Protein AF-A0A6N9Q7N2-F1 (afdb_monomer_lite)

Foldseek 3Di:
DWKWAFQAWDQDPVVSDIDHHGDIDDDPDPVVQVVCVVVVGTPPPPDPPPPPPLVQFCDPDPQWTAEPVRDIDRHNVRSRVVSVVVVVVVD

Structure (mmCIF, N/CA/C/O backbone):
data_AF-A0A6N9Q7N2-F1
#
_entry.id   AF-A0A6N9Q7N2-F1
#
loop_
_atom_site.group_PDB
_atom_site.id
_atom_site.type_symbol
_atom_site.label_atom_id
_atom_site.label_alt_id
_atom_site.label_comp_id
_atom_site.label_asym_id
_atom_site.label_entity_id
_atom_site.label_seq_id
_atom_site.pdbx_PDB_ins_code
_atom_site.Cartn_x
_atom_site.Cartn_y
_atom_site.Cartn_z
_atom_site.occupancy
_atom_site.B_iso_or_equiv
_atom_site.auth_seq_id
_atom_site.auth_comp_id
_atom_site.auth_asym_id
_atom_site.auth_atom_id
_atom_site.pdbx_PDB_model_num
ATOM 1 N N . MET A 1 1 ? 13.931 -4.992 -0.212 1.00 65.56 1 MET A N 1
ATOM 2 C CA . MET A 1 1 ? 12.918 -5.358 -1.224 1.00 65.56 1 MET A CA 1
ATOM 3 C C . MET A 1 1 ? 11.630 -4.568 -1.042 1.00 65.56 1 MET A C 1
ATOM 5 O O . MET A 1 1 ? 10.850 -4.848 -0.140 1.00 65.56 1 MET A O 1
ATOM 9 N N . ILE A 1 2 ? 11.404 -3.575 -1.897 1.00 78.38 2 ILE A N 1
ATOM 10 C CA . ILE A 1 2 ? 10.164 -2.793 -1.960 1.00 78.38 2 ILE A CA 1
ATOM 11 C C . ILE A 1 2 ? 9.203 -3.516 -2.901 1.00 78.38 2 ILE A C 1
ATOM 13 O O . ILE A 1 2 ? 9.610 -3.952 -3.979 1.00 78.38 2 ILE A O 1
ATOM 17 N N . LYS A 1 3 ? 7.940 -3.658 -2.496 1.00 82.19 3 LYS A N 1
ATOM 18 C CA . LYS A 1 3 ? 6.890 -4.288 -3.304 1.00 82.19 3 LYS A CA 1
ATOM 19 C C . LYS A 1 3 ? 5.822 -3.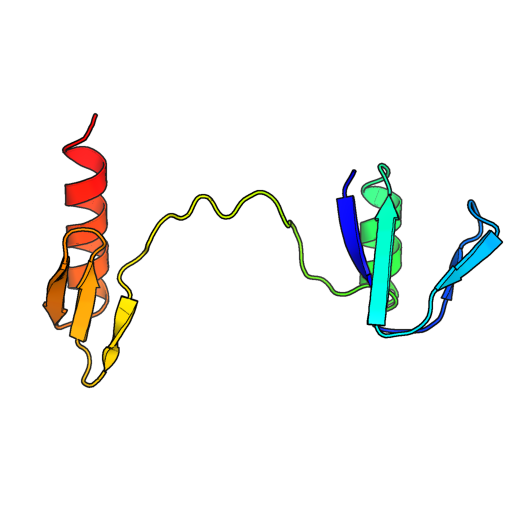257 -3.637 1.00 82.19 3 LYS A C 1
ATOM 21 O O . LYS A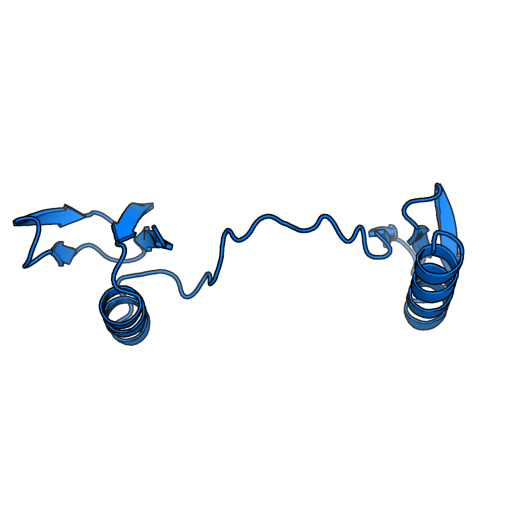 1 3 ? 5.367 -2.543 -2.747 1.00 82.19 3 LYS A O 1
ATOM 26 N N . SER A 1 4 ? 5.402 -3.209 -4.894 1.00 84.38 4 SER A N 1
ATOM 27 C CA . SER A 1 4 ? 4.341 -2.314 -5.351 1.00 84.38 4 SER A CA 1
ATOM 28 C C . SER A 1 4 ? 3.456 -3.009 -6.373 1.00 84.38 4 SER A C 1
ATOM 30 O O . SER A 1 4 ? 3.922 -3.795 -7.199 1.00 84.38 4 SER A O 1
ATOM 32 N N . LYS A 1 5 ? 2.159 -2.711 -6.321 1.00 87.88 5 LYS A N 1
ATOM 33 C CA . LYS A 1 5 ? 1.184 -3.268 -7.256 1.00 87.88 5 LYS A CA 1
ATOM 34 C C . LYS A 1 5 ? 1.271 -2.562 -8.602 1.00 87.88 5 LYS A C 1
ATOM 36 O O . LYS A 1 5 ? 1.298 -1.336 -8.664 1.00 87.88 5 LYS A O 1
ATOM 41 N N . VAL A 1 6 ? 1.270 -3.334 -9.674 1.00 90.31 6 VAL A N 1
ATOM 42 C CA . VAL A 1 6 ? 1.294 -2.838 -11.045 1.00 90.31 6 VAL A CA 1
ATOM 43 C C . VAL A 1 6 ? -0.117 -2.417 -11.437 1.00 90.31 6 VAL A C 1
ATOM 45 O O . VAL A 1 6 ? -1.054 -3.210 -11.378 1.00 90.31 6 VAL A O 1
ATOM 48 N N . ILE A 1 7 ? -0.292 -1.153 -11.812 1.00 89.06 7 ILE A N 1
ATOM 49 C CA . ILE A 1 7 ? -1.597 -0.593 -12.206 1.00 89.06 7 ILE A CA 1
ATOM 50 C C . ILE A 1 7 ? -1.737 -0.447 -13.719 1.00 89.06 7 ILE A C 1
ATOM 52 O O . ILE A 1 7 ? -2.858 -0.393 -14.228 1.00 89.06 7 ILE A O 1
ATOM 56 N N . LYS A 1 8 ? -0.611 -0.426 -14.431 1.00 87.69 8 LYS A N 1
ATOM 57 C CA . LYS A 1 8 ? -0.535 -0.354 -15.884 1.00 87.69 8 LYS A CA 1
ATOM 58 C C . LYS A 1 8 ? 0.574 -1.276 -16.359 1.00 87.69 8 LYS A C 1
ATOM 60 O O . LYS A 1 8 ? 1.625 -1.349 -15.732 1.00 87.69 8 LYS A O 1
ATOM 65 N N . ASP A 1 9 ? 0.312 -1.981 -17.444 1.00 90.56 9 ASP A N 1
ATOM 66 C CA . ASP A 1 9 ? 1.270 -2.850 -18.100 1.00 90.56 9 ASP A CA 1
ATOM 67 C C . ASP A 1 9 ? 2.543 -2.087 -18.487 1.00 90.56 9 ASP A C 1
ATOM 69 O O . ASP A 1 9 ? 2.500 -0.990 -19.048 1.00 90.56 9 ASP A O 1
ATOM 73 N N . PHE A 1 10 ? 3.692 -2.660 -18.134 1.00 89.31 10 PHE A N 1
ATOM 74 C CA . PHE A 1 10 ? 4.994 -2.118 -18.493 1.00 89.31 10 PHE A CA 1
ATOM 75 C C . PHE A 1 10 ? 6.026 -3.225 -18.652 1.00 89.31 10 PHE A C 1
ATOM 77 O O . PHE A 1 10 ? 5.965 -4.280 -18.020 1.00 89.31 10 PHE A O 1
ATOM 84 N N . ARG A 1 11 ? 7.016 -2.959 -19.501 1.00 88.12 11 ARG A N 1
ATOM 85 C CA . ARG A 1 11 ? 8.189 -3.813 -19.653 1.00 88.12 11 ARG A CA 1
ATOM 86 C C . ARG A 1 11 ? 9.317 -3.247 -18.811 1.00 88.12 11 ARG A C 1
ATOM 88 O O . ARG A 1 11 ? 9.723 -2.100 -19.011 1.00 88.12 11 ARG A O 1
ATOM 95 N N . ASP A 1 12 ? 9.832 -4.039 -17.881 1.00 83.31 12 ASP A N 1
ATOM 96 C CA . ASP A 1 12 ? 10.981 -3.608 -17.104 1.00 83.31 12 ASP A CA 1
ATOM 97 C C . ASP A 1 12 ? 12.272 -3.729 -17.928 1.00 83.31 12 ASP A C 1
ATOM 99 O O . ASP A 1 12 ? 12.553 -4.762 -18.537 1.00 83.31 12 ASP A O 1
ATOM 103 N N . LYS A 1 13 ? 13.066 -2.652 -17.956 1.00 77.31 13 LYS A N 1
ATOM 104 C CA . LYS A 1 13 ? 14.313 -2.587 -18.734 1.00 77.31 13 LYS A CA 1
ATOM 105 C C . LYS A 1 13 ? 15.453 -3.388 -18.090 1.00 77.31 13 LYS A C 1
ATOM 107 O O . LYS A 1 13 ? 16.387 -3.754 -18.793 1.00 77.31 13 LYS A O 1
ATOM 112 N N . TYR A 1 14 ? 15.389 -3.650 -16.783 1.00 77.31 14 TYR A N 1
ATOM 113 C CA . TYR A 1 14 ? 16.440 -4.345 -16.033 1.00 77.31 14 TYR A CA 1
ATOM 114 C C . TYR A 1 14 ? 16.187 -5.852 -15.944 1.00 77.31 14 TYR A C 1
ATOM 116 O O . TYR A 1 14 ? 17.126 -6.636 -15.996 1.00 77.31 14 TYR A O 1
ATOM 124 N N . SER A 1 15 ? 14.923 -6.259 -15.829 1.00 73.06 15 SER A N 1
ATOM 125 C CA . SER A 1 15 ? 14.511 -7.660 -15.719 1.00 73.06 15 SER A CA 1
ATOM 126 C C . SER A 1 15 ? 14.070 -8.260 -17.060 1.00 73.06 15 SER A C 1
ATOM 128 O O . SER A 1 15 ? 13.927 -9.471 -17.167 1.00 73.06 15 SER A O 1
ATOM 130 N N . THR A 1 16 ? 13.827 -7.448 -18.098 1.00 78.44 16 THR A N 1
ATOM 131 C CA . THR A 1 16 ? 13.211 -7.861 -19.385 1.00 78.44 16 THR A CA 1
ATOM 132 C C . THR A 1 16 ? 11.793 -8.445 -19.241 1.00 78.44 16 THR A C 1
ATOM 134 O O . THR A 1 16 ? 11.100 -8.646 -20.238 1.00 78.44 16 THR A O 1
ATOM 137 N N . SER A 1 17 ? 11.329 -8.640 -18.006 1.00 82.56 17 SER A N 1
ATOM 138 C CA . SER A 1 17 ? 10.001 -9.100 -17.630 1.00 82.56 17 SER A CA 1
ATOM 139 C C . SER A 1 17 ? 8.925 -8.085 -18.007 1.00 82.56 17 SER A C 1
ATOM 141 O O . SER A 1 17 ? 9.083 -6.870 -17.844 1.00 82.56 17 SER A O 1
ATOM 143 N N . ILE A 1 18 ? 7.810 -8.604 -18.512 1.00 88.06 18 ILE A N 1
ATOM 144 C CA . ILE A 1 18 ? 6.606 -7.831 -18.799 1.00 88.06 18 ILE A CA 1
ATOM 145 C C . ILE A 1 18 ? 5.685 -7.989 -17.598 1.00 88.06 18 ILE A C 1
ATOM 147 O O . ILE A 1 18 ? 5.247 -9.097 -17.298 1.00 88.06 18 ILE A O 1
ATOM 151 N N . TYR A 1 19 ? 5.393 -6.881 -16.932 1.00 89.69 19 TYR A N 1
ATOM 152 C CA . TYR A 1 19 ? 4.452 -6.832 -15.827 1.00 89.69 19 TYR A CA 1
ATOM 153 C C . TYR A 1 19 ? 3.112 -6.336 -16.345 1.00 89.69 19 TYR A C 1
ATOM 155 O O . TYR A 1 19 ? 3.049 -5.316 -17.034 1.00 89.69 19 TYR A O 1
ATOM 163 N N . LYS A 1 20 ? 2.036 -7.049 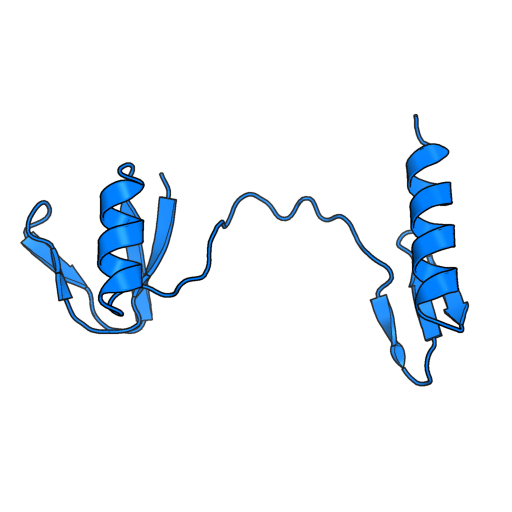-16.027 1.00 89.69 20 LYS A N 1
ATOM 164 C CA . LYS A 1 20 ? 0.673 -6.671 -16.391 1.00 89.69 20 LYS A CA 1
ATOM 165 C C . LYS A 1 20 ? 0.000 -5.963 -15.225 1.00 89.69 20 LYS A C 1
ATOM 167 O O . LYS A 1 20 ? 0.374 -6.105 -14.062 1.00 89.69 20 LYS A O 1
ATOM 172 N N . LYS A 1 21 ? -1.043 -5.196 -15.537 1.00 87.94 21 LYS A N 1
ATOM 173 C CA . LYS A 1 21 ? -1.926 -4.625 -14.518 1.00 87.94 21 LYS A CA 1
ATOM 174 C C . LYS A 1 21 ? -2.432 -5.735 -13.588 1.00 87.94 21 LYS A C 1
ATOM 176 O O . LYS A 1 21 ? -3.067 -6.680 -14.042 1.00 87.94 21 LYS A O 1
ATOM 181 N N . GLY A 1 22 ? -2.189 -5.575 -12.292 1.00 83.81 22 GLY A N 1
ATOM 182 C CA . GLY A 1 22 ? -2.522 -6.538 -11.246 1.00 83.81 22 GLY A CA 1
ATOM 183 C C . GLY A 1 22 ? -1.319 -7.299 -10.690 1.00 83.81 22 GLY A C 1
ATOM 184 O O . GLY A 1 22 ? -1.409 -7.761 -9.554 1.00 83.81 22 GLY A O 1
ATOM 185 N N . ASP A 1 23 ? -0.203 -7.371 -11.423 1.00 87.94 23 ASP A N 1
ATOM 186 C CA . ASP A 1 23 ? 1.011 -8.040 -10.951 1.00 87.94 23 ASP A CA 1
ATOM 187 C C . ASP A 1 23 ? 1.659 -7.302 -9.772 1.00 87.94 23 ASP A C 1
ATOM 189 O O . ASP A 1 23 ? 1.397 -6.124 -9.508 1.00 87.94 23 ASP A O 1
ATOM 193 N N . MET A 1 24 ? 2.532 -8.004 -9.049 1.00 84.69 24 MET A N 1
ATOM 194 C CA . MET A 1 24 ? 3.378 -7.410 -8.015 1.00 84.69 24 MET A CA 1
ATOM 195 C C . MET A 1 24 ? 4.783 -7.191 -8.561 1.00 84.69 24 MET A C 1
ATOM 197 O O . MET A 1 24 ? 5.463 -8.132 -8.964 1.00 84.69 24 MET A O 1
ATOM 201 N N . PHE A 1 25 ? 5.232 -5.941 -8.534 1.00 85.94 25 PHE A N 1
ATOM 202 C CA . PHE A 1 25 ? 6.598 -5.577 -8.867 1.00 85.94 25 PHE A CA 1
ATOM 203 C C . PHE A 1 25 ? 7.428 -5.478 -7.590 1.00 85.94 25 PHE A C 1
ATOM 205 O O . PHE A 1 25 ? 7.047 -4.785 -6.643 1.00 85.94 25 PHE A O 1
ATOM 212 N N . THR A 1 26 ? 8.565 -6.168 -7.565 1.00 83.62 26 THR A N 1
ATOM 213 C CA . THR A 1 26 ? 9.494 -6.162 -6.434 1.00 83.62 26 THR A CA 1
ATOM 214 C C . THR A 1 26 ? 10.848 -5.637 -6.877 1.00 83.62 26 THR A C 1
ATOM 216 O O . THR A 1 26 ? 11.427 -6.162 -7.825 1.00 83.62 26 THR A O 1
ATOM 219 N N . SER A 1 27 ? 11.366 -4.622 -6.191 1.00 82.75 27 SER A N 1
ATOM 220 C CA . SER A 1 27 ?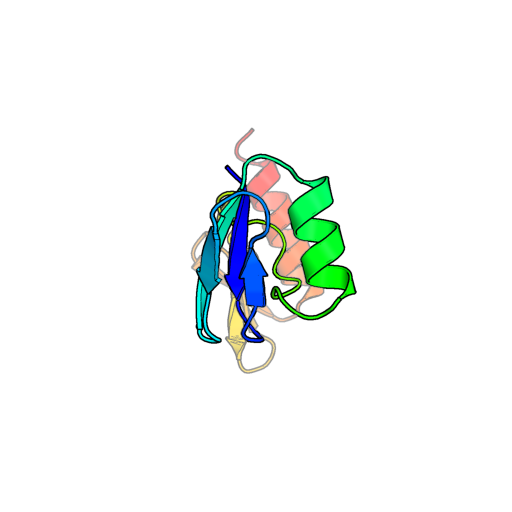 12.675 -4.044 -6.490 1.00 82.75 27 SER A CA 1
ATOM 221 C C . SER A 1 27 ? 13.347 -3.536 -5.223 1.00 82.75 27 SER A C 1
ATOM 223 O O . SER A 1 27 ? 12.692 -3.028 -4.316 1.00 82.75 27 SER A O 1
ATOM 225 N N . ASP A 1 28 ? 14.666 -3.648 -5.147 1.00 82.50 28 ASP A N 1
ATOM 226 C CA . ASP A 1 28 ? 15.455 -3.076 -4.051 1.00 82.50 28 ASP A CA 1
ATOM 227 C C . ASP A 1 28 ? 15.784 -1.596 -4.271 1.00 82.50 28 ASP A C 1
ATOM 229 O O . ASP A 1 28 ? 16.150 -0.889 -3.335 1.00 82.50 28 ASP A O 1
ATOM 233 N N . LYS A 1 29 ? 15.595 -1.094 -5.497 1.00 84.06 29 LYS A N 1
ATOM 234 C CA . LYS A 1 29 ? 15.866 0.301 -5.851 1.00 84.06 29 LYS A CA 1
ATOM 235 C C . LYS A 1 29 ? 14.623 1.155 -5.627 1.00 84.06 29 LYS A C 1
ATOM 237 O O . LYS A 1 29 ? 13.682 1.098 -6.420 1.00 84.06 29 LYS A O 1
ATOM 242 N N . LYS A 1 30 ? 14.640 1.981 -4.578 1.00 81.19 30 LYS A N 1
ATOM 243 C CA . LYS A 1 30 ? 13.550 2.921 -4.264 1.00 81.19 30 LYS A CA 1
ATOM 244 C C . LYS A 1 30 ? 13.294 3.908 -5.403 1.00 81.19 30 LYS A C 1
ATOM 246 O O . LYS A 1 30 ? 12.150 4.074 -5.805 1.00 81.19 30 LYS A O 1
ATOM 251 N N . GLU A 1 31 ? 14.360 4.457 -5.983 1.00 85.81 31 GLU A N 1
ATOM 252 C CA . GLU A 1 31 ? 14.287 5.392 -7.113 1.00 85.81 31 GLU A CA 1
ATOM 253 C C . GLU A 1 31 ? 13.472 4.807 -8.271 1.00 85.81 31 GLU A C 1
ATOM 255 O O . GLU A 1 31 ? 12.564 5.451 -8.783 1.00 85.81 31 GLU A O 1
ATOM 260 N N . ARG A 1 32 ? 13.701 3.529 -8.598 1.00 85.31 32 ARG A N 1
ATOM 261 C CA . ARG A 1 32 ? 12.984 2.830 -9.671 1.00 85.31 32 ARG A CA 1
ATOM 262 C C . ARG A 1 32 ? 11.485 2.700 -9.388 1.00 85.31 32 ARG A C 1
ATOM 264 O O . ARG A 1 32 ? 10.679 2.812 -10.309 1.00 85.31 32 ARG A O 1
ATOM 271 N N . ILE A 1 33 ? 11.114 2.435 -8.135 1.00 84.69 33 ILE A N 1
ATOM 272 C CA . ILE A 1 33 ? 9.711 2.356 -7.711 1.00 84.69 33 ILE A CA 1
ATOM 273 C C . ILE A 1 33 ? 9.059 3.735 -7.818 1.00 84.69 33 ILE A C 1
ATOM 275 O O . ILE A 1 33 ? 7.991 3.846 -8.415 1.00 84.69 33 ILE A O 1
ATOM 279 N N . GLU A 1 34 ? 9.717 4.779 -7.310 1.00 85.56 34 GLU A N 1
ATOM 280 C CA . GLU A 1 34 ? 9.208 6.155 -7.341 1.00 85.56 34 GLU A CA 1
ATOM 281 C C . GLU A 1 34 ? 9.047 6.675 -8.775 1.00 85.56 34 GLU A C 1
ATOM 283 O O . GLU A 1 34 ? 8.029 7.287 -9.098 1.00 85.56 34 GLU A O 1
ATOM 288 N N . GLU A 1 35 ? 9.997 6.380 -9.667 1.00 87.56 35 GLU A N 1
ATOM 289 C CA . GLU A 1 35 ? 9.889 6.685 -11.096 1.00 87.56 35 GLU A CA 1
ATOM 290 C C . GLU A 1 35 ? 8.657 6.024 -11.717 1.00 87.56 35 GLU A C 1
ATOM 292 O O . GLU A 1 35 ? 7.845 6.688 -12.362 1.00 87.56 35 GLU A O 1
ATOM 297 N N . LEU A 1 36 ? 8.484 4.717 -11.503 1.00 86.94 36 LEU A N 1
ATOM 298 C CA . LEU A 1 36 ? 7.359 3.969 -12.058 1.00 86.94 36 LEU A CA 1
ATOM 299 C C . LEU A 1 36 ? 6.016 4.388 -11.433 1.00 86.94 36 LEU A C 1
ATOM 301 O O . LEU A 1 36 ? 5.000 4.386 -12.125 1.00 86.94 36 LEU A O 1
ATOM 305 N N . GLN A 1 37 ? 5.995 4.798 -10.164 1.00 86.69 37 GLN A N 1
ATOM 306 C CA . GLN A 1 37 ? 4.828 5.400 -9.513 1.00 86.69 37 GLN A CA 1
ATOM 307 C C . GLN A 1 37 ? 4.498 6.777 -10.101 1.00 86.69 37 GLN A C 1
ATOM 309 O O . GLN A 1 37 ? 3.335 7.067 -10.378 1.00 86.69 37 GLN A O 1
ATOM 314 N N . LYS A 1 38 ? 5.509 7.623 -10.341 1.00 86.06 38 LYS A N 1
ATOM 315 C CA . LYS A 1 38 ? 5.347 8.953 -10.952 1.00 86.06 38 LYS A CA 1
ATOM 316 C C . LYS A 1 38 ? 4.854 8.861 -12.396 1.00 86.06 38 LYS A C 1
ATOM 318 O O . LYS A 1 38 ? 4.048 9.682 -12.819 1.00 86.06 38 LYS A O 1
ATOM 323 N N . LEU A 1 39 ? 5.304 7.842 -13.125 1.00 86.94 39 LEU A N 1
ATOM 324 C CA . LEU A 1 39 ? 4.849 7.521 -14.478 1.00 86.94 39 LEU A CA 1
ATOM 325 C C . LEU A 1 39 ? 3.465 6.842 -14.511 1.00 86.94 39 LEU A C 1
ATOM 327 O O . LEU A 1 39 ? 2.902 6.669 -15.591 1.00 86.94 39 LEU A O 1
ATOM 331 N N . GLY A 1 40 ? 2.913 6.451 -13.357 1.00 86.75 40 GLY A N 1
ATOM 332 C CA . GLY A 1 40 ? 1.605 5.799 -13.261 1.00 86.75 40 GLY A CA 1
ATOM 333 C C . GLY A 1 40 ? 1.597 4.325 -13.680 1.00 86.75 40 GLY A C 1
ATOM 334 O O . GLY A 1 40 ? 0.550 3.807 -14.062 1.00 86.75 40 GLY A O 1
ATOM 335 N N . TYR A 1 41 ? 2.745 3.644 -13.630 1.00 88.56 41 TYR A N 1
ATOM 336 C CA . TYR A 1 41 ? 2.853 2.195 -13.842 1.00 88.56 41 TYR A CA 1
ATOM 337 C C . TYR A 1 41 ? 2.640 1.393 -12.558 1.00 88.56 41 TYR A C 1
ATOM 339 O O . TYR A 1 41 ? 2.049 0.311 -12.591 1.00 88.56 41 TYR A O 1
ATOM 347 N N . LEU A 1 42 ? 3.078 1.936 -11.420 1.00 88.25 42 LEU A N 1
ATOM 348 C CA . LEU A 1 42 ? 2.912 1.331 -10.099 1.00 88.25 42 LEU A CA 1
ATOM 349 C C . LEU A 1 42 ? 1.936 2.137 -9.240 1.00 88.25 42 LEU A C 1
ATOM 351 O O . LEU A 1 42 ? 1.877 3.363 -9.319 1.00 88.25 42 LEU A O 1
ATOM 355 N N . SER A 1 43 ? 1.192 1.434 -8.391 1.00 82.75 43 SER A N 1
ATOM 356 C CA . SER A 1 43 ? 0.365 2.039 -7.354 1.00 82.75 43 SER A CA 1
ATOM 357 C C . SER A 1 43 ? 1.260 2.813 -6.388 1.00 82.75 43 SER A C 1
ATOM 359 O O . SER A 1 43 ? 2.290 2.300 -5.940 1.00 82.75 43 SER A O 1
ATOM 361 N N . LYS A 1 44 ? 0.842 4.032 -6.031 1.00 71.44 44 LYS A N 1
ATOM 362 C CA . LYS A 1 44 ? 1.457 4.870 -4.986 1.00 71.44 44 LYS A CA 1
ATOM 363 C C . LYS A 1 44 ? 1.242 4.325 -3.568 1.00 71.44 44 LYS A C 1
ATOM 365 O O . LYS A 1 44 ? 1.438 5.049 -2.600 1.00 71.44 44 LYS A O 1
ATOM 370 N N . GLU A 1 45 ? 0.833 3.065 -3.441 1.00 59.75 45 GLU A N 1
ATOM 371 C CA . GLU A 1 45 ? 0.825 2.338 -2.177 1.00 59.75 45 GLU A CA 1
ATOM 372 C C . GLU A 1 45 ? 2.273 2.137 -1.718 1.00 59.75 45 GLU A C 1
ATOM 374 O O . GLU A 1 45 ? 2.942 1.143 -2.007 1.00 59.75 45 GLU A O 1
ATOM 379 N N . GLU A 1 46 ? 2.773 3.173 -1.052 1.00 52.47 46 GLU A N 1
ATOM 380 C CA . GLU A 1 46 ? 3.927 3.120 -0.181 1.00 52.47 46 GLU A CA 1
ATOM 381 C C . GLU A 1 46 ? 3.719 2.027 0.866 1.00 52.47 46 GLU A C 1
ATOM 383 O O . GLU A 1 46 ? 2.695 1.972 1.541 1.00 52.47 46 GLU A O 1
ATOM 388 N N . LYS A 1 47 ? 4.757 1.204 1.024 1.00 48.34 47 LYS A N 1
ATOM 389 C CA . LYS A 1 47 ? 5.035 0.437 2.235 1.00 48.34 47 LYS A CA 1
ATOM 390 C C . LYS A 1 47 ? 3.923 -0.527 2.681 1.00 48.34 47 LYS A C 1
ATOM 392 O O . LYS A 1 47 ? 3.187 -0.282 3.626 1.00 48.34 47 LYS A O 1
ATOM 397 N N . LEU A 1 48 ? 4.039 -1.762 2.196 1.00 43.53 48 LEU A N 1
ATOM 398 C CA . LEU A 1 48 ? 4.076 -2.899 3.124 1.00 43.53 48 LEU A CA 1
ATOM 399 C C . LEU A 1 48 ? 5.405 -2.856 3.917 1.00 43.53 48 LEU A C 1
ATOM 401 O O . LEU A 1 48 ? 6.210 -3.777 3.837 1.00 43.53 48 LEU A O 1
ATOM 405 N N . THR A 1 49 ? 5.692 -1.769 4.643 1.00 39.28 49 THR A N 1
ATOM 406 C CA . THR A 1 49 ? 6.252 -1.997 5.976 1.00 39.28 49 THR A CA 1
ATOM 407 C C . THR A 1 49 ? 5.113 -2.646 6.722 1.00 39.28 49 THR A C 1
ATOM 409 O O . THR A 1 49 ? 3.957 -2.282 6.482 1.00 39.28 49 THR A O 1
ATOM 412 N N . GLU A 1 50 ? 5.418 -3.651 7.531 1.00 44.78 50 GLU A N 1
ATOM 413 C CA . GLU A 1 50 ? 4.491 -4.172 8.518 1.00 44.78 50 GLU A CA 1
ATOM 414 C C . GLU A 1 50 ? 3.545 -3.054 8.946 1.00 44.78 50 GLU A C 1
ATOM 416 O O . GLU A 1 50 ? 3.978 -1.960 9.323 1.00 44.78 50 GLU A O 1
ATOM 421 N N . LYS A 1 51 ? 2.238 -3.301 8.821 1.00 40.22 51 LYS A N 1
ATOM 422 C CA . LYS A 1 51 ? 1.345 -2.717 9.799 1.00 40.22 51 LYS A CA 1
ATOM 423 C C . LYS A 1 51 ? 1.972 -3.133 11.127 1.00 40.22 51 LYS A C 1
ATOM 425 O O . LYS A 1 51 ? 1.699 -4.222 11.615 1.00 40.22 51 LYS A O 1
ATOM 430 N N . GLU A 1 52 ? 2.813 -2.270 11.695 1.00 43.09 52 GLU A N 1
ATOM 431 C CA . GLU A 1 52 ? 2.614 -1.875 13.067 1.00 43.09 52 GLU A CA 1
ATOM 432 C C . GLU A 1 52 ? 1.115 -1.693 13.152 1.00 43.09 52 GLU A C 1
ATOM 434 O O . GLU A 1 52 ? 0.505 -0.762 12.616 1.00 43.09 52 GLU A O 1
ATOM 439 N N . GLN A 1 53 ? 0.521 -2.754 13.662 1.00 45.09 53 GLN A N 1
ATOM 440 C CA . GLN A 1 53 ? -0.851 -2.884 14.035 1.00 45.09 53 GLN A CA 1
ATOM 441 C C . GLN A 1 53 ? -0.998 -1.944 15.230 1.00 45.09 53 GLN A C 1
ATOM 443 O O . GLN A 1 53 ? -1.240 -2.360 16.353 1.00 45.09 53 GLN A O 1
ATOM 448 N N . PHE A 1 54 ? -0.779 -0.648 15.005 1.00 48.25 54 PHE A N 1
ATOM 449 C CA . PHE A 1 54 ? -1.280 0.377 15.876 1.00 48.25 54 PHE A CA 1
ATOM 450 C C . PHE A 1 54 ? -2.772 0.315 15.616 1.00 48.25 54 PHE A C 1
ATOM 452 O O . PHE A 1 54 ? -3.290 0.925 14.677 1.00 48.25 54 PHE A O 1
ATOM 459 N N . GLU A 1 55 ? -3.435 -0.572 16.354 1.00 58.56 55 GLU A N 1
ATOM 460 C CA . GLU A 1 55 ? -4.880 -0.698 16.407 1.00 58.56 55 GLU A CA 1
ATOM 461 C C . GLU A 1 55 ? -5.408 0.626 16.942 1.00 58.56 55 GLU A C 1
ATOM 463 O O . GLU A 1 55 ? -5.688 0.802 18.123 1.00 58.56 55 GLU A O 1
ATOM 468 N N . GLY A 1 56 ? -5.465 1.618 16.058 1.00 69.06 56 GLY A N 1
ATOM 469 C CA . GLY A 1 56 ? -6.170 2.847 16.315 1.00 69.06 56 GLY A CA 1
ATOM 470 C C . GLY A 1 56 ? -7.631 2.522 16.621 1.00 69.06 56 GLY A C 1
ATOM 471 O O . GLY A 1 56 ? -8.134 1.476 16.203 1.00 69.06 56 GLY A O 1
ATOM 472 N N . PRO A 1 57 ? -8.331 3.417 17.332 1.00 75.00 57 PRO A N 1
ATOM 473 C CA . PRO A 1 57 ? -9.724 3.222 17.688 1.00 75.00 57 PRO A CA 1
ATOM 474 C C . PRO A 1 57 ? -10.563 2.845 16.456 1.00 75.00 57 PRO A C 1
ATOM 476 O O . PRO A 1 57 ? -10.704 3.630 15.513 1.00 75.00 57 PRO A O 1
ATOM 479 N N . LYS A 1 58 ? -11.123 1.633 16.460 1.00 80.81 58 LYS A N 1
ATOM 480 C CA . LYS A 1 58 ? -11.951 1.064 15.396 1.00 80.81 58 LYS A CA 1
ATOM 481 C C . LYS A 1 58 ? -13.331 1.703 15.426 1.00 80.81 58 LYS A C 1
ATOM 483 O O . LYS A 1 58 ? -14.039 1.616 16.418 1.00 80.81 58 LYS A O 1
ATOM 488 N N . HIS A 1 59 ? -13.761 2.333 14.340 1.00 83.25 59 HIS A N 1
ATOM 489 C CA . HIS A 1 59 ? -15.098 2.924 14.288 1.00 83.25 59 HIS A CA 1
ATOM 490 C C . HIS A 1 59 ? -16.172 1.822 14.224 1.00 83.25 59 HIS A C 1
ATOM 492 O O . HIS A 1 59 ? -16.234 1.080 13.245 1.00 83.25 59 HIS A O 1
ATOM 498 N N . VAL A 1 60 ? -17.019 1.723 15.254 1.00 86.25 60 VAL A N 1
ATOM 499 C CA . VAL A 1 60 ? -18.088 0.707 15.373 1.00 86.25 60 VAL A CA 1
ATOM 500 C C . VAL A 1 60 ? -19.478 1.241 14.997 1.00 86.25 60 VAL A C 1
ATOM 502 O O . VAL A 1 60 ? -20.467 0.524 15.103 1.00 86.25 60 VAL A O 1
ATOM 505 N N . GLY A 1 61 ? -19.560 2.485 14.510 1.00 78.50 61 GLY A N 1
ATOM 506 C CA . GLY A 1 61 ? -20.799 3.118 14.048 1.00 78.50 61 GLY A CA 1
ATOM 507 C C . GLY A 1 61 ? -21.475 4.005 15.100 1.00 78.50 61 GLY A C 1
ATOM 508 O O . GLY A 1 61 ? -21.218 3.913 16.302 1.00 78.50 61 GLY A O 1
ATOM 509 N N . GLY A 1 62 ? -22.315 4.942 14.643 1.00 83.62 62 GLY A N 1
ATOM 510 C CA . GLY A 1 62 ? -23.010 5.902 15.517 1.00 83.62 62 GLY A CA 1
ATOM 511 C C . GLY A 1 62 ? -22.085 6.900 16.232 1.00 83.62 62 GLY A C 1
ATOM 512 O O . GLY A 1 62 ? -22.449 7.438 17.277 1.00 83.62 62 GLY A O 1
ATOM 513 N N . GLY A 1 63 ? -20.872 7.112 15.706 1.00 84.06 63 GLY A N 1
ATOM 514 C CA . GLY A 1 63 ? -19.842 7.933 16.346 1.00 84.06 63 GLY A CA 1
ATOM 515 C C . GLY A 1 63 ? -19.143 7.249 17.525 1.00 84.06 63 GLY A C 1
ATOM 516 O O . GLY A 1 63 ? -18.449 7.924 18.284 1.00 84.06 63 GLY A O 1
ATOM 517 N N . ASN A 1 64 ? -19.317 5.936 17.697 1.00 88.75 64 ASN A N 1
ATOM 518 C CA . ASN A 1 64 ? -18.597 5.143 18.688 1.00 88.75 64 ASN A CA 1
ATOM 519 C C . ASN A 1 64 ? -17.350 4.509 18.081 1.00 88.75 64 ASN A C 1
ATOM 521 O O . ASN A 1 64 ? -17.362 4.022 16.949 1.00 88.75 64 ASN A O 1
ATOM 525 N N . TYR A 1 65 ? -16.290 4.476 18.871 1.00 89.44 65 TYR A N 1
ATOM 526 C CA . TYR A 1 65 ? -15.003 3.915 18.515 1.00 89.44 65 TYR A CA 1
ATOM 527 C C . TYR A 1 65 ? -14.571 2.896 19.567 1.00 89.44 65 TYR A C 1
ATOM 529 O O . TYR A 1 65 ? -14.691 3.159 20.754 1.00 89.44 65 TYR A O 1
ATOM 537 N N . GLU A 1 66 ? -14.068 1.749 19.143 1.00 85.12 66 GLU A N 1
ATOM 538 C CA . GLU A 1 66 ? -13.597 0.653 19.984 1.00 85.12 66 GLU A CA 1
ATOM 539 C C . GLU A 1 66 ? -12.066 0.652 20.013 1.00 85.12 66 GLU A C 1
ATOM 541 O O . GLU A 1 66 ? -11.410 0.632 18.976 1.00 85.12 66 GLU A O 1
ATOM 546 N N . LEU A 1 67 ? -11.497 0.753 21.206 1.00 86.12 67 LEU A N 1
ATOM 547 C CA . LEU A 1 67 ? -10.061 0.733 21.464 1.00 86.12 67 LEU A CA 1
ATOM 548 C C . LEU A 1 67 ? -9.525 -0.709 21.447 1.00 86.12 67 LEU A C 1
ATOM 550 O O . LEU A 1 67 ? -10.299 -1.647 21.636 1.00 86.12 67 LEU A O 1
ATOM 554 N N . PRO A 1 68 ? -8.203 -0.911 21.297 1.00 78.88 68 PRO A N 1
ATOM 555 C CA . PRO A 1 68 ? -7.602 -2.250 21.304 1.00 78.88 68 PRO A CA 1
ATOM 556 C C . PRO A 1 68 ? -7.768 -3.001 22.631 1.00 78.88 68 PRO A C 1
ATOM 558 O O . PRO A 1 68 ? -7.635 -4.217 22.678 1.00 78.88 68 PRO A O 1
ATOM 561 N N . ASN A 1 69 ? -8.096 -2.297 23.717 1.00 79.31 69 ASN A N 1
ATOM 562 C CA . ASN A 1 69 ? -8.442 -2.908 25.001 1.00 79.31 69 ASN A CA 1
ATOM 563 C C . ASN A 1 69 ? -9.918 -3.363 25.091 1.00 79.31 69 ASN A C 1
ATOM 565 O O . ASN A 1 69 ? -10.343 -3.813 26.152 1.00 79.31 69 ASN A O 1
ATOM 569 N N . GLY A 1 70 ? -10.716 -3.199 24.028 1.00 82.19 70 GLY A N 1
ATOM 570 C CA . GLY A 1 70 ? -12.157 -3.476 24.007 1.00 82.19 70 GLY A CA 1
ATOM 571 C C . GLY A 1 70 ? -13.043 -2.358 24.576 1.00 82.19 70 GLY A C 1
ATOM 572 O O . GLY A 1 70 ? -14.263 -2.511 24.638 1.00 82.19 70 GLY A O 1
ATOM 573 N N . GLU A 1 71 ? -1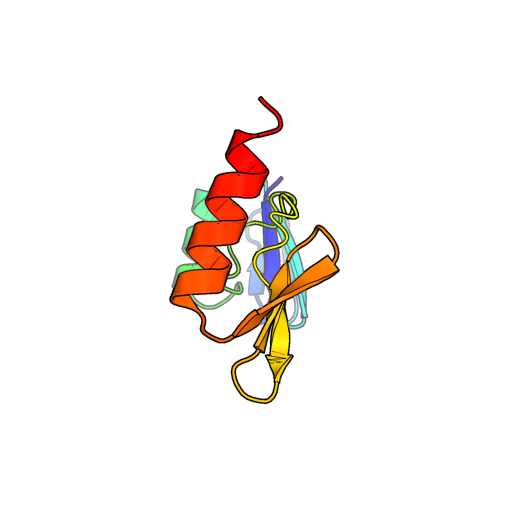2.472 -1.223 24.992 1.00 84.94 71 GLU A N 1
ATOM 574 C CA . GLU A 1 71 ? -13.222 -0.080 25.523 1.00 84.94 71 GLU A CA 1
ATOM 575 C C . GLU A 1 71 ? -13.903 0.693 24.383 1.00 84.94 71 GLU A C 1
ATOM 577 O O . GLU A 1 71 ? -13.297 0.971 23.348 1.00 84.94 71 GLU A O 1
ATOM 582 N N . LYS A 1 72 ? -15.176 1.065 24.560 1.00 88.88 72 LYS A N 1
ATOM 583 C CA . LYS A 1 72 ? -15.940 1.836 23.569 1.00 88.88 72 LYS A CA 1
ATOM 584 C C . LYS A 1 72 ? -16.037 3.293 23.991 1.00 88.88 72 LYS A C 1
ATOM 586 O O . LYS A 1 72 ? -16.598 3.614 25.034 1.00 88.88 72 LYS A O 1
ATOM 591 N N . VAL A 1 73 ? -15.544 4.182 23.141 1.00 87.50 73 VAL A N 1
ATOM 592 C CA . VAL A 1 73 ? -15.516 5.623 23.363 1.00 87.50 73 VAL A CA 1
ATOM 593 C C . VAL A 1 73 ? -16.299 6.343 22.274 1.00 87.50 73 VAL A C 1
ATOM 595 O O . VAL A 1 73 ? -16.060 6.181 21.078 1.00 87.50 73 VAL A O 1
ATOM 598 N N . LYS A 1 74 ? -17.247 7.183 22.695 1.00 89.00 74 LYS A N 1
ATOM 599 C CA . LYS A 1 74 ? -18.030 8.029 21.794 1.00 89.00 74 LYS A CA 1
ATOM 600 C C . LYS A 1 74 ? -17.244 9.288 21.432 1.00 89.00 74 LYS A C 1
ATOM 602 O O . LYS A 1 74 ? -16.903 10.084 22.308 1.00 89.00 74 LYS A O 1
ATOM 607 N N . GLY A 1 75 ? -17.026 9.492 20.138 1.00 85.56 75 GLY A N 1
ATOM 608 C CA . GLY A 1 75 ? -16.298 10.627 19.584 1.00 85.56 75 GLY A CA 1
ATOM 609 C C . GLY A 1 75 ? -14.843 10.296 19.257 1.00 85.56 75 GLY A C 1
ATOM 610 O O . GLY A 1 75 ? -14.108 9.737 20.070 1.00 85.56 75 GLY A O 1
ATOM 611 N N . LYS A 1 76 ? -14.427 10.695 18.051 1.00 79.88 76 LYS A N 1
ATOM 612 C CA . LYS A 1 76 ? -13.093 10.430 17.501 1.00 79.88 76 LYS A CA 1
ATOM 613 C C . LYS A 1 76 ? -11.988 10.959 18.414 1.00 79.88 76 LYS A C 1
ATOM 615 O O . LYS A 1 76 ? -11.049 10.237 18.720 1.00 79.88 76 LYS A O 1
ATOM 620 N N . GLU A 1 77 ? -12.115 12.200 18.873 1.00 84.81 77 GLU A N 1
ATOM 621 C CA . GLU A 1 77 ? -11.093 12.863 19.693 1.00 84.81 77 GLU A CA 1
ATOM 622 C C . GLU A 1 77 ? -10.868 12.145 21.022 1.00 84.81 77 GLU A C 1
ATOM 624 O O . GLU A 1 77 ? -9.728 11.862 21.388 1.00 84.81 77 GLU A O 1
ATOM 629 N N . LYS A 1 78 ? -11.957 11.765 21.701 1.00 85.31 78 LYS A N 1
ATOM 630 C CA . LYS A 1 78 ? -11.887 11.005 22.952 1.00 85.31 78 LYS A CA 1
ATOM 631 C C . LYS A 1 78 ? -11.249 9.637 22.737 1.00 85.31 78 LYS A C 1
ATOM 633 O O . LYS A 1 78 ? -10.425 9.219 23.542 1.00 85.31 78 LYS A O 1
ATOM 638 N N . ALA A 1 79 ? -11.588 8.962 21.641 1.00 86.06 79 ALA A N 1
ATOM 639 C CA . ALA A 1 79 ? -11.029 7.655 21.324 1.00 86.06 79 ALA A CA 1
ATOM 640 C C . ALA A 1 79 ? -9.517 7.731 21.050 1.00 86.06 79 ALA A C 1
ATOM 642 O O . ALA A 1 79 ? -8.761 6.886 21.514 1.00 86.06 79 ALA A O 1
ATOM 643 N N . PHE A 1 80 ? -9.050 8.778 20.365 1.00 83.50 80 PHE A N 1
ATOM 644 C CA . PHE A 1 80 ? -7.619 9.008 20.145 1.00 83.50 80 PHE A CA 1
ATOM 645 C C . PHE A 1 80 ? -6.871 9.401 21.423 1.00 83.50 80 PHE A C 1
ATOM 647 O O . PHE A 1 80 ? -5.758 8.924 21.641 1.00 83.50 80 PHE A O 1
ATOM 654 N N . ALA A 1 81 ? -7.459 10.253 22.267 1.00 85.50 81 ALA A N 1
ATOM 655 C CA . ALA A 1 81 ? -6.877 10.604 23.560 1.00 85.50 81 ALA A CA 1
ATOM 656 C C . ALA A 1 81 ? -6.713 9.355 24.435 1.00 85.50 81 ALA A C 1
ATOM 658 O O . ALA A 1 81 ? -5.627 9.097 24.949 1.00 85.50 81 ALA A O 1
ATOM 659 N N . ARG A 1 82 ? -7.759 8.527 24.502 1.00 86.06 82 ARG A N 1
ATOM 660 C CA . ARG A 1 82 ? -7.757 7.285 25.269 1.00 86.06 82 ARG A CA 1
ATOM 661 C C . ARG A 1 82 ? -6.769 6.256 24.731 1.00 86.06 82 ARG A C 1
ATOM 663 O O . ARG A 1 82 ? -6.081 5.607 25.510 1.00 86.06 82 ARG A O 1
ATOM 670 N N . LEU A 1 83 ? -6.645 6.151 23.408 1.00 84.38 83 LEU A N 1
ATOM 671 C CA . LEU A 1 83 ? -5.641 5.296 22.778 1.00 84.38 83 LEU A CA 1
ATOM 672 C C . LEU A 1 83 ? -4.229 5.719 23.195 1.00 84.38 83 LEU A C 1
ATOM 674 O O . LEU A 1 83 ? -3.437 4.872 23.593 1.00 84.38 83 LEU A O 1
ATOM 678 N N . LYS A 1 84 ? -3.934 7.026 23.150 1.00 82.31 84 LYS A N 1
ATOM 679 C CA . LYS A 1 84 ? -2.635 7.563 23.579 1.00 82.31 84 LYS A CA 1
ATOM 680 C C . LYS A 1 84 ? -2.343 7.254 25.046 1.00 82.31 84 LYS A C 1
ATOM 682 O O . LYS A 1 84 ? -1.214 6.902 25.373 1.00 82.31 84 LYS A O 1
ATOM 687 N N . GLU A 1 85 ? -3.340 7.364 25.923 1.00 82.50 85 GLU A N 1
ATOM 688 C CA . GLU A 1 85 ? -3.187 6.976 27.330 1.00 82.50 85 GLU A CA 1
ATOM 689 C C . GLU A 1 85 ? -2.872 5.485 27.489 1.00 82.50 85 GLU A C 1
ATOM 691 O O . GLU A 1 85 ? -1.961 5.134 28.235 1.00 82.50 85 GLU A O 1
ATOM 696 N N . LEU A 1 86 ? -3.580 4.608 26.768 1.00 79.12 86 LEU A N 1
ATOM 697 C CA . LEU A 1 86 ? -3.341 3.162 26.814 1.00 79.12 86 LEU A CA 1
ATOM 698 C C . LEU A 1 86 ? -1.940 2.798 26.329 1.00 79.12 86 LEU A C 1
ATOM 700 O O . LEU A 1 86 ? -1.267 1.992 26.961 1.00 79.12 86 LEU A O 1
ATOM 704 N N . THR A 1 87 ? -1.473 3.433 25.254 1.00 74.19 87 THR A N 1
ATOM 705 C CA . THR A 1 87 ? -0.125 3.193 24.723 1.00 74.19 87 THR A CA 1
ATOM 706 C C . THR A 1 87 ? 0.966 3.658 25.684 1.00 74.19 87 THR A C 1
ATOM 708 O O . THR A 1 87 ? 2.044 3.087 25.696 1.00 74.19 87 THR A O 1
ATOM 711 N N . LYS A 1 88 ? 0.679 4.665 26.521 1.00 69.88 88 LYS A N 1
ATOM 712 C CA . LYS A 1 88 ? 1.630 5.237 27.483 1.00 69.88 88 LYS A CA 1
ATOM 713 C C . LYS A 1 88 ? 1.672 4.489 28.819 1.00 69.88 88 LYS A C 1
ATOM 715 O O . LYS A 1 88 ? 2.591 4.693 29.594 1.00 69.88 88 LYS A O 1
ATOM 720 N N . LYS A 1 89 ? 0.657 3.672 29.114 1.00 60.62 89 LYS A N 1
ATOM 721 C CA . LYS A 1 89 ? 0.566 2.876 30.349 1.00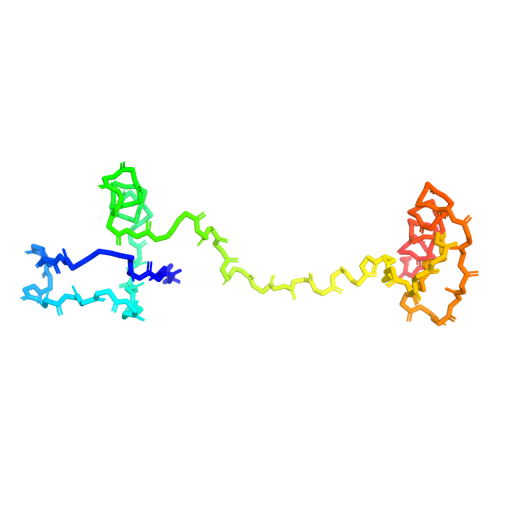 60.62 89 LYS A CA 1
ATOM 722 C C . LYS A 1 89 ? 1.323 1.539 30.260 1.00 60.62 89 LYS A C 1
ATOM 724 O O . LYS A 1 89 ? 1.447 0.856 31.269 1.00 60.62 89 LYS A O 1
ATOM 729 N N . ASN A 1 90 ? 1.794 1.179 29.067 1.00 57.91 90 ASN A N 1
ATOM 730 C CA . ASN A 1 90 ? 2.498 -0.071 28.777 1.00 57.91 90 ASN A CA 1
ATOM 731 C C . ASN A 1 90 ? 4.026 0.098 28.604 1.00 57.91 90 ASN A C 1
ATOM 733 O O . ASN A 1 90 ? 4.669 -0.852 28.165 1.00 57.91 90 ASN A O 1
ATOM 737 N N . ASP A 1 91 ? 4.573 1.274 28.931 1.00 46.66 91 ASP A N 1
ATOM 738 C CA . ASP A 1 91 ? 6.015 1.585 29.016 1.00 46.66 91 ASP A CA 1
ATOM 739 C C . ASP A 1 91 ? 6.405 1.745 30.495 1.00 46.66 91 ASP A C 1
ATOM 741 O O . ASP A 1 91 ? 7.475 1.235 30.892 1.00 46.66 91 ASP A O 1
#

Sequence (91 aa):
MIKSKVIKDFRDKYSTSIYKKGDMFTSDKKERIEELQKLGYLSKEEKLTEKEQFEGPKHVGGGNYELPNGEKVKGKEKAFARLKELTKKND

Organism: NCBI:txid2507566

Radius of gyration: 19.65 Å; chains: 1; bounding box: 40×22×50 Å

Secondary structure (DSSP, 8-state):
-EEEEB-S-EE-TTT-PEEPTTPEEEES-HHHHHHHHHTTSB---------------EEEETTEEE-TTS-EEESHHHHHHHHHHHHHTT-

pLDDT: mean 78.34, std 13.6, range [39.28, 90.56]